Protein AF-A0A931IUX5-F1 (afdb_monomer_lite)

Radius of gyration: 12.75 Å; chains: 1; bounding box: 28×29×36 Å

InterPro domains:
  IPR027843 Domain of unknown function DUF4440 [PF14534] (18-94)
  IPR032710 NTF2-like domain superfamily [SSF54427] (18-103)

Foldseek 3Di:
DQVVVVVLVQCVQQQHDLVLAADQQEWECEQVSDIGGSVRSNVPPHNPHGDFDWDPWDWAAPDVQKIKIWIWGDDPFTWIKMWIWGQDPSGIYTRYIYTYTDD

Organism: NCBI:txid2795030

Sequence (103 aa):
MKVILFALEDRLAQGLDFDALLHPDFFEFGRSGRRWSRTEVMAELRGTGTAAQRADEQAVELATNCWQTSWRALGSHPAWRSSIWLHGPDGWQMRFHQATPLP

Secondary structure (DSSP, 8-state):
-HHHHHHHHHHHHTT--HHHHEEEEEEEE-TTS-EEEHHHHHHHSTT---PPPEEEEEEEEEETTEEEEEEEE-SSS-EEEEEEEEEETTEEEEEEEEEEE--

pLDDT: mean 94.63, std 6.12, range [65.38, 98.88]

Structure (mmCIF, N/CA/C/O backbone):
data_AF-A0A931IUX5-F1
#
_entry.id   AF-A0A931IUX5-F1
#
loop_
_atom_site.group_PDB
_atom_site.id
_atom_site.type_symbol
_atom_site.label_atom_id
_atom_site.label_alt_id
_atom_site.label_comp_id
_atom_site.label_asym_id
_atom_site.label_entity_id
_atom_site.label_seq_id
_atom_site.pdbx_PDB_ins_code
_atom_site.Cartn_x
_atom_site.Cartn_y
_atom_site.Cartn_z
_atom_site.occupancy
_atom_site.B_iso_or_equiv
_atom_site.auth_seq_id
_atom_site.auth_comp_id
_atom_site.auth_asym_id
_atom_site.auth_atom_id
_atom_site.pdbx_PDB_model_num
ATOM 1 N N . MET A 1 1 ? -1.242 14.158 8.531 1.00 93.62 1 MET A N 1
ATOM 2 C CA . MET A 1 1 ? -1.660 12.818 8.071 1.00 93.62 1 MET A CA 1
ATOM 3 C C . MET A 1 1 ? -0.705 12.211 7.051 1.00 93.62 1 MET A C 1
ATOM 5 O O . MET A 1 1 ? -0.199 11.133 7.316 1.00 93.62 1 MET A O 1
ATOM 9 N N . LYS A 1 2 ? -0.383 12.918 5.954 1.00 95.19 2 LYS A N 1
ATOM 10 C CA . LYS A 1 2 ? 0.570 12.480 4.914 1.00 95.19 2 LYS A CA 1
ATOM 11 C C . LYS A 1 2 ? 1.799 11.720 5.449 1.00 95.19 2 LYS A C 1
ATOM 13 O O . LYS A 1 2 ? 1.968 10.554 5.129 1.00 95.19 2 LYS A O 1
ATOM 18 N N . VAL A 1 3 ? 2.605 12.354 6.307 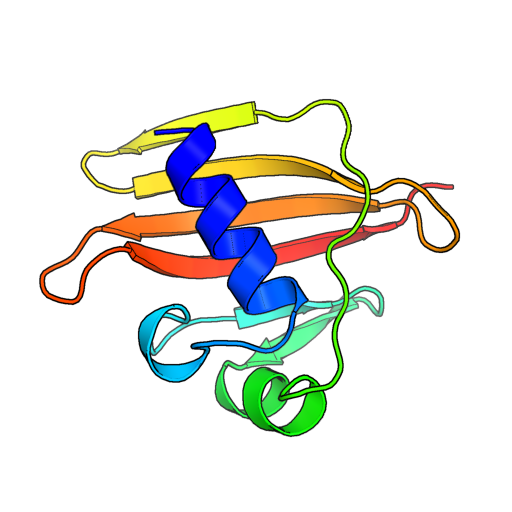1.00 96.75 3 VAL A N 1
ATOM 19 C CA . VAL A 1 3 ? 3.835 11.759 6.878 1.00 96.75 3 VAL A CA 1
ATOM 20 C C . VAL A 1 3 ? 3.572 10.426 7.591 1.00 96.75 3 VAL A C 1
ATOM 22 O O . VAL A 1 3 ? 4.346 9.491 7.434 1.00 96.75 3 VAL A O 1
ATOM 25 N N . ILE A 1 4 ? 2.469 10.326 8.338 1.00 97.88 4 ILE A N 1
ATOM 26 C CA . ILE A 1 4 ? 2.109 9.119 9.093 1.00 97.88 4 ILE A CA 1
ATOM 27 C C . ILE A 1 4 ? 1.782 7.978 8.128 1.00 97.88 4 ILE A C 1
ATOM 29 O O . ILE A 1 4 ? 2.388 6.919 8.224 1.00 97.88 4 ILE A O 1
ATOM 33 N N . LEU A 1 5 ? 0.875 8.200 7.171 1.00 98.25 5 LEU A N 1
ATOM 34 C CA . LEU A 1 5 ? 0.445 7.150 6.238 1.00 98.25 5 LEU A CA 1
ATOM 35 C C . LEU A 1 5 ? 1.607 6.625 5.391 1.00 98.25 5 LEU A C 1
ATOM 37 O O . LEU A 1 5 ? 1.740 5.423 5.202 1.00 98.25 5 LEU A O 1
ATOM 41 N N . PHE A 1 6 ? 2.494 7.514 4.950 1.00 97.81 6 PHE A N 1
ATOM 42 C CA . PHE A 1 6 ? 3.687 7.124 4.208 1.00 97.81 6 PHE A CA 1
ATOM 43 C C . PHE A 1 6 ? 4.706 6.353 5.058 1.00 97.81 6 PHE A C 1
ATOM 45 O O . PHE A 1 6 ? 5.313 5.406 4.568 1.00 97.81 6 PHE A O 1
ATOM 52 N N . ALA A 1 7 ? 4.865 6.693 6.340 1.0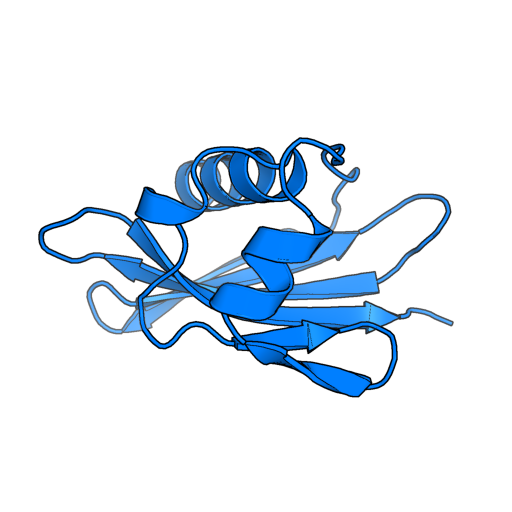0 97.19 7 ALA A N 1
ATOM 53 C CA . ALA A 1 7 ? 5.687 5.892 7.247 1.00 97.19 7 ALA A CA 1
ATOM 54 C C . ALA A 1 7 ? 5.102 4.482 7.462 1.00 97.19 7 ALA A C 1
ATOM 56 O O . ALA A 1 7 ? 5.852 3.516 7.576 1.00 97.19 7 ALA A O 1
ATOM 57 N N . LEU A 1 8 ? 3.773 4.339 7.486 1.00 97.69 8 LEU A N 1
ATOM 58 C CA . LEU A 1 8 ? 3.112 3.030 7.557 1.00 97.69 8 LEU A CA 1
ATOM 59 C C . LEU A 1 8 ? 3.246 2.239 6.246 1.00 97.69 8 LEU A C 1
ATOM 61 O O . LEU A 1 8 ? 3.467 1.029 6.291 1.00 97.69 8 LEU A O 1
ATOM 65 N N . GLU A 1 9 ? 3.182 2.905 5.087 1.00 96.31 9 GLU A N 1
ATOM 66 C CA . GLU A 1 9 ? 3.494 2.280 3.794 1.00 96.31 9 GLU A CA 1
ATOM 67 C C . GLU A 1 9 ? 4.930 1.750 3.745 1.00 96.31 9 GLU A C 1
ATOM 69 O O . GLU A 1 9 ? 5.140 0.648 3.244 1.00 96.31 9 GLU A O 1
ATOM 74 N N . ASP A 1 10 ? 5.909 2.478 4.296 1.00 95.12 10 ASP A N 1
ATOM 75 C CA . ASP A 1 10 ? 7.295 1.993 4.368 1.00 95.12 10 ASP A CA 1
ATOM 76 C C . ASP A 1 10 ? 7.429 0.722 5.193 1.00 95.12 10 ASP A C 1
ATOM 78 O O . ASP A 1 10 ? 8.151 -0.185 4.785 1.00 95.12 10 ASP A O 1
ATOM 82 N N . ARG A 1 11 ? 6.720 0.623 6.321 1.00 95.25 11 ARG A N 1
ATOM 83 C CA . ARG A 1 11 ? 6.740 -0.589 7.152 1.00 95.25 11 ARG A CA 1
ATOM 84 C C . ARG A 1 11 ? 6.222 -1.792 6.369 1.00 95.25 11 ARG A C 1
ATOM 86 O O . ARG A 1 11 ? 6.909 -2.807 6.302 1.00 95.25 11 ARG A O 1
ATOM 93 N N . LEU A 1 12 ? 5.078 -1.649 5.697 1.00 94.56 12 LEU A N 1
ATOM 94 C CA . LEU A 1 12 ? 4.535 -2.697 4.826 1.00 94.56 12 LEU A CA 1
ATOM 95 C C . LEU A 1 12 ? 5.494 -3.038 3.674 1.00 94.56 12 LEU A C 1
ATOM 97 O O . LEU A 1 12 ? 5.744 -4.212 3.412 1.00 94.56 12 LEU A O 1
ATOM 101 N N . ALA A 1 13 ? 6.085 -2.032 3.021 1.00 91.38 13 ALA A N 1
ATOM 102 C CA . ALA A 1 13 ? 7.047 -2.229 1.935 1.00 91.38 13 ALA A CA 1
ATOM 103 C C . ALA A 1 13 ? 8.353 -2.897 2.395 1.00 91.38 13 ALA A C 1
ATOM 105 O O . ALA A 1 13 ? 9.018 -3.543 1.592 1.00 91.38 13 ALA A O 1
ATOM 106 N N . GLN A 1 14 ? 8.718 -2.762 3.671 1.00 91.12 14 GLN A N 1
ATOM 107 C CA . GLN A 1 14 ? 9.834 -3.457 4.325 1.00 91.12 14 GLN A CA 1
ATOM 108 C C . GLN A 1 14 ? 9.441 -4.842 4.860 1.00 91.12 14 GLN A C 1
ATOM 110 O O . GLN A 1 14 ? 10.257 -5.538 5.462 1.00 91.12 14 GLN A O 1
ATOM 115 N N . GLY A 1 15 ? 8.196 -5.260 4.642 1.00 91.06 15 GLY A N 1
ATOM 116 C CA . GLY A 1 15 ? 7.699 -6.559 5.055 1.00 91.06 15 GLY A CA 1
ATOM 117 C C . GLY A 1 15 ? 7.309 -6.647 6.538 1.00 91.06 15 GLY A C 1
ATOM 118 O O . GLY A 1 15 ? 7.298 -7.751 7.092 1.00 91.06 15 GLY A O 1
ATOM 119 N N . LEU A 1 16 ? 7.022 -5.514 7.187 1.00 91.81 16 LEU A N 1
ATOM 120 C CA . LEU A 1 16 ? 6.737 -5.394 8.619 1.00 91.81 16 LEU A CA 1
ATOM 121 C C . LEU A 1 16 ? 5.240 -5.179 8.902 1.00 91.81 16 LEU A C 1
ATOM 123 O O . LEU A 1 16 ? 4.508 -4.606 8.100 1.00 91.81 16 LEU A O 1
ATOM 127 N N . ASP A 1 17 ? 4.800 -5.651 10.073 1.00 94.06 17 ASP A N 1
ATOM 128 C CA . ASP A 1 17 ? 3.482 -5.403 10.693 1.00 94.06 17 ASP A CA 1
ATOM 129 C C . ASP A 1 17 ? 2.247 -5.650 9.827 1.00 94.06 17 ASP A C 1
ATOM 131 O O . ASP A 1 17 ? 1.190 -5.079 10.091 1.00 94.06 17 ASP A O 1
ATOM 135 N N . PHE A 1 18 ? 2.333 -6.529 8.827 1.00 94.38 18 PHE A N 1
ATOM 136 C CA . PHE A 1 18 ? 1.179 -6.876 7.997 1.00 94.38 18 PHE A CA 1
ATOM 137 C C . PHE A 1 18 ? -0.068 -7.234 8.815 1.00 94.38 18 PHE A C 1
ATOM 139 O O . PHE A 1 18 ? -1.179 -6.898 8.415 1.00 94.38 18 PHE A O 1
ATOM 146 N N . ASP A 1 19 ? 0.107 -7.894 9.965 1.00 94.81 19 ASP A N 1
ATOM 147 C CA . ASP A 1 19 ? -1.010 -8.277 10.826 1.00 94.81 19 ASP A CA 1
ATOM 148 C C . ASP A 1 19 ? -1.800 -7.074 11.342 1.00 94.81 19 ASP A C 1
ATOM 150 O O . ASP A 1 19 ? -3.029 -7.121 11.345 1.00 94.81 19 ASP A O 1
ATOM 154 N N . ALA A 1 20 ? -1.096 -6.008 11.725 1.00 96.81 20 ALA A N 1
ATOM 155 C CA . ALA A 1 20 ? -1.685 -4.790 12.264 1.00 96.81 20 ALA A CA 1
ATOM 156 C C . ALA A 1 20 ? -2.110 -3.816 11.158 1.00 96.81 20 ALA A C 1
ATOM 158 O O . ALA A 1 20 ? -3.152 -3.182 11.277 1.00 96.81 20 ALA A O 1
ATOM 159 N N . LEU A 1 21 ? -1.317 -3.707 10.086 1.00 97.81 21 LEU A N 1
ATOM 160 C CA . LEU A 1 21 ? -1.459 -2.662 9.071 1.00 97.81 21 LEU A CA 1
ATOM 161 C C . LEU A 1 21 ? -2.279 -3.074 7.847 1.00 97.81 21 LEU A C 1
ATOM 163 O O . LEU A 1 21 ? -2.692 -2.191 7.102 1.00 97.81 21 LEU A O 1
ATOM 167 N N . LEU A 1 22 ? -2.546 -4.363 7.609 1.00 98.06 22 LEU A N 1
ATOM 168 C CA . LEU A 1 22 ? -3.494 -4.783 6.572 1.00 98.06 22 LEU A CA 1
ATOM 169 C C . LEU A 1 22 ? -4.865 -5.054 7.180 1.00 98.06 22 LEU A C 1
ATOM 171 O O . LEU A 1 22 ? -5.030 -5.989 7.969 1.00 98.06 22 LEU A O 1
ATOM 175 N N . HIS A 1 23 ? -5.859 -4.289 6.731 1.00 98.50 23 HIS A N 1
ATOM 176 C CA . HIS A 1 23 ? -7.257 -4.499 7.096 1.00 98.50 23 HIS A CA 1
ATOM 177 C C . HIS A 1 23 ? -7.678 -5.940 6.754 1.00 98.50 23 HIS A C 1
ATOM 179 O O . HIS A 1 23 ? -7.256 -6.431 5.707 1.00 98.50 23 HIS A O 1
ATOM 185 N N . PRO A 1 24 ? -8.531 -6.621 7.544 1.00 97.56 24 PRO A N 1
ATOM 186 C CA . PRO A 1 24 ? -8.964 -7.997 7.261 1.00 97.56 24 PRO A CA 1
ATOM 187 C C . PRO A 1 24 ? -9.449 -8.221 5.818 1.00 97.56 24 PRO A C 1
ATOM 189 O O . PRO A 1 24 ? -9.065 -9.197 5.180 1.00 97.56 24 PRO A O 1
ATOM 192 N N . ASP A 1 25 ? -10.195 -7.256 5.274 1.00 98.19 25 ASP A N 1
ATOM 193 C CA . ASP A 1 25 ? -10.695 -7.275 3.887 1.00 98.19 25 ASP A CA 1
ATOM 194 C C . ASP A 1 25 ? -9.731 -6.691 2.834 1.00 98.19 25 ASP A C 1
ATOM 196 O O . ASP A 1 25 ? -10.156 -6.336 1.726 1.00 98.19 25 ASP A O 1
ATOM 200 N N . PHE A 1 26 ? -8.454 -6.504 3.167 1.00 98.69 26 PHE A N 1
ATOM 201 C CA . PHE A 1 26 ? -7.457 -5.962 2.249 1.00 98.69 26 PHE A CA 1
ATOM 202 C C . PHE A 1 26 ? -7.361 -6.784 0.959 1.00 98.69 26 PHE A C 1
ATOM 204 O O . PHE A 1 26 ? -7.386 -8.020 0.962 1.00 98.69 26 PHE A O 1
ATOM 211 N N . PHE A 1 27 ? -7.197 -6.069 -0.151 1.00 98.50 27 PHE A N 1
ATOM 212 C CA . PHE A 1 27 ? -6.796 -6.651 -1.420 1.00 98.50 27 PHE A CA 1
ATOM 213 C C . PHE A 1 27 ? -5.893 -5.696 -2.196 1.00 98.50 27 PHE A C 1
ATOM 215 O O . PHE A 1 27 ? -5.958 -4.477 -2.024 1.00 98.50 27 PHE A O 1
ATOM 222 N N . GLU A 1 28 ? -5.105 -6.258 -3.101 1.00 97.94 28 GLU A N 1
ATOM 223 C CA . GLU A 1 28 ? -4.201 -5.517 -3.970 1.00 97.94 28 GLU A CA 1
ATOM 224 C C . GLU A 1 28 ? -4.422 -5.869 -5.441 1.00 97.94 28 GLU A C 1
ATOM 226 O O . GLU A 1 28 ? -4.687 -7.022 -5.788 1.00 97.94 28 GLU A O 1
ATOM 231 N N . PHE A 1 29 ? -4.275 -4.879 -6.320 1.00 97.62 29 PHE A N 1
ATOM 232 C CA . PHE A 1 29 ? -3.998 -5.128 -7.733 1.00 97.62 29 PHE A CA 1
ATOM 233 C C . PHE A 1 29 ? -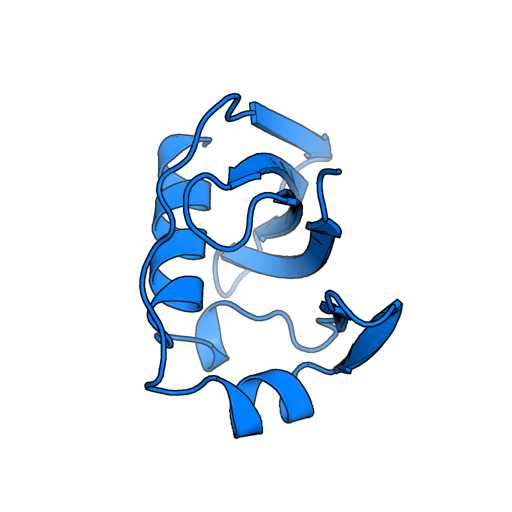2.495 -5.059 -7.969 1.00 97.62 29 PHE A C 1
ATOM 235 O O . PHE A 1 29 ? -1.902 -3.978 -8.024 1.00 97.62 29 PHE A O 1
ATOM 242 N N . GLY A 1 30 ? -1.890 -6.240 -8.088 1.00 92.50 30 GLY A N 1
ATOM 243 C CA . GLY A 1 30 ? -0.458 -6.366 -8.293 1.00 92.50 30 GLY A CA 1
ATOM 244 C C . GLY A 1 30 ? -0.072 -5.969 -9.713 1.00 92.50 30 GLY A C 1
ATOM 245 O O . GLY A 1 30 ? -0.907 -5.890 -10.617 1.00 92.50 30 GLY A O 1
ATOM 246 N N . ARG A 1 31 ? 1.230 -5.805 -9.941 1.00 89.94 31 ARG A N 1
ATOM 247 C CA . ARG A 1 31 ? 1.788 -5.392 -11.237 1.00 89.94 31 ARG A CA 1
ATOM 248 C C . ARG A 1 31 ? 1.333 -6.245 -12.434 1.00 89.94 31 ARG A C 1
ATOM 250 O O . ARG A 1 31 ? 1.260 -5.743 -13.549 1.00 89.94 31 ARG A O 1
ATOM 257 N N . SER A 1 32 ? 1.046 -7.528 -12.217 1.00 90.69 32 SER A N 1
ATOM 258 C CA . SER A 1 32 ? 0.561 -8.454 -13.251 1.00 90.69 32 SER A CA 1
ATOM 259 C C . SER A 1 32 ? -0.915 -8.263 -13.623 1.00 90.69 32 SER A C 1
ATOM 261 O O . SER A 1 32 ? -1.421 -8.984 -14.477 1.00 90.69 32 SER A O 1
ATOM 263 N N . GLY A 1 33 ? -1.635 -7.361 -12.950 1.00 92.31 33 GLY A N 1
ATOM 264 C CA . GLY A 1 33 ? -3.091 -7.245 -13.035 1.00 92.31 33 GLY A CA 1
ATOM 265 C C . GLY A 1 33 ? -3.840 -8.294 -12.205 1.00 92.31 33 GLY A C 1
ATOM 266 O O . GLY A 1 33 ? -5.065 -8.234 -12.109 1.00 92.31 33 GLY A O 1
ATOM 267 N N . ARG A 1 34 ? -3.134 -9.239 -11.565 1.00 95.38 34 ARG A N 1
ATOM 268 C CA . ARG A 1 34 ? -3.747 -10.184 -10.625 1.00 95.38 34 ARG A CA 1
ATOM 269 C C . ARG A 1 34 ? -4.267 -9.435 -9.397 1.00 95.38 34 ARG A C 1
ATOM 271 O O . ARG A 1 34 ? -3.587 -8.566 -8.851 1.00 95.38 34 ARG A O 1
ATOM 278 N N . ARG A 1 35 ? -5.451 -9.840 -8.932 1.00 97.25 35 ARG A N 1
ATOM 279 C CA . ARG A 1 35 ? -5.982 -9.476 -7.617 1.00 97.25 35 ARG A CA 1
ATOM 280 C C . ARG A 1 35 ? -5.390 -10.394 -6.547 1.00 97.25 35 ARG A C 1
ATOM 282 O O . ARG A 1 35 ? -5.495 -11.611 -6.671 1.00 97.25 35 ARG A O 1
ATOM 289 N N . TRP A 1 36 ? -4.8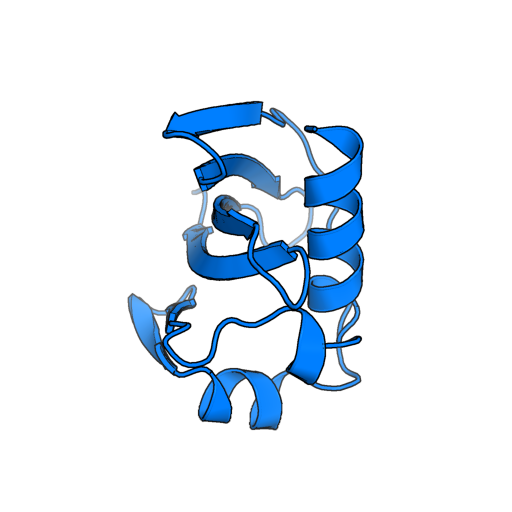17 -9.798 -5.512 1.00 97.25 36 TRP A N 1
ATOM 290 C CA . TRP A 1 36 ? -4.204 -10.472 -4.374 1.00 97.25 36 TRP A CA 1
ATOM 291 C C . TRP A 1 36 ? -5.009 -10.213 -3.108 1.00 97.25 36 TRP A C 1
ATOM 293 O O . TRP A 1 36 ? -5.450 -9.091 -2.867 1.00 97.25 36 TRP A O 1
ATOM 303 N N . SER A 1 37 ? -5.207 -11.245 -2.301 1.00 97.88 37 SER A N 1
ATOM 304 C CA . SER A 1 37 ? -5.805 -11.143 -0.972 1.00 97.88 37 SER A CA 1
ATOM 305 C C . SER A 1 37 ? -4.757 -10.825 0.095 1.00 97.88 37 SER A C 1
ATOM 307 O O . SER A 1 37 ? -3.558 -11.039 -0.095 1.00 97.88 37 SER A O 1
ATOM 309 N N . ARG A 1 38 ? -5.227 -10.387 1.268 1.00 96.69 38 ARG A N 1
ATOM 310 C CA . ARG A 1 38 ? -4.412 -10.234 2.481 1.00 96.69 38 ARG A CA 1
ATOM 311 C C . ARG A 1 38 ? -3.544 -11.459 2.779 1.00 96.69 38 ARG A C 1
ATOM 313 O O . ARG A 1 38 ? -2.344 -11.314 2.988 1.00 96.69 38 ARG A O 1
ATOM 320 N N . THR A 1 39 ? -4.135 -12.654 2.783 1.00 96.12 39 THR A N 1
ATOM 321 C CA . THR A 1 39 ? -3.424 -13.895 3.126 1.00 96.12 39 THR A CA 1
ATOM 322 C C . THR A 1 39 ? -2.315 -14.211 2.125 1.00 96.12 39 THR A C 1
ATOM 324 O O . THR A 1 39 ? -1.223 -14.591 2.535 1.00 96.12 39 THR A O 1
ATOM 327 N N . GLU A 1 40 ? -2.566 -14.015 0.827 1.00 95.6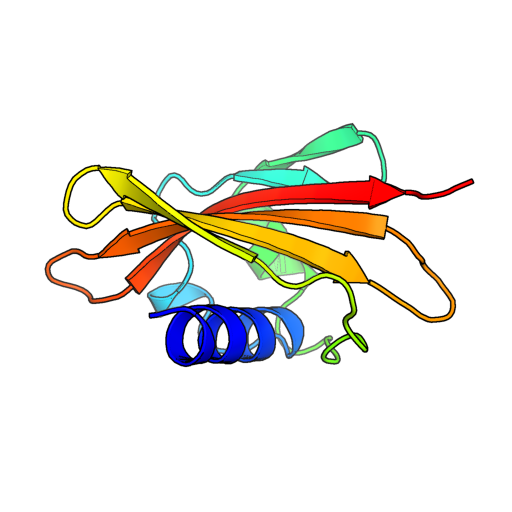2 40 GLU A N 1
ATOM 328 C CA . GLU A 1 40 ? -1.563 -14.252 -0.219 1.00 95.62 40 GLU A CA 1
ATOM 329 C C . GLU A 1 40 ? -0.403 -13.252 -0.118 1.00 95.62 40 GLU A C 1
ATOM 331 O O . GLU A 1 40 ? 0.755 -13.661 -0.122 1.00 95.62 40 GLU A O 1
ATOM 336 N N . VAL A 1 41 ? -0.695 -11.958 0.068 1.00 93.25 41 VAL A N 1
ATOM 337 C CA . VAL A 1 41 ? 0.338 -10.921 0.259 1.00 93.25 41 VAL A CA 1
ATOM 338 C C . VAL A 1 41 ? 1.204 -11.211 1.485 1.00 93.25 41 VAL A C 1
ATOM 340 O O . VAL A 1 41 ? 2.429 -11.124 1.424 1.00 93.25 41 VAL A O 1
ATOM 343 N N . MET A 1 42 ? 0.584 -11.611 2.595 1.00 92.12 42 MET A N 1
ATOM 344 C CA . MET A 1 42 ? 1.298 -11.965 3.822 1.00 92.12 42 MET A CA 1
ATOM 345 C C . MET A 1 42 ? 2.158 -13.219 3.679 1.00 92.12 42 MET A C 1
ATOM 347 O O . MET A 1 42 ? 3.169 -13.330 4.368 1.00 92.12 42 MET A O 1
ATOM 351 N N . ALA A 1 43 ? 1.760 -14.171 2.838 1.00 90.44 43 ALA A N 1
ATOM 352 C CA . ALA A 1 43 ? 2.545 -15.373 2.594 1.00 90.44 43 ALA A CA 1
ATOM 353 C C . ALA A 1 43 ? 3.772 -15.088 1.713 1.00 90.44 43 ALA A C 1
ATOM 355 O O . ALA A 1 43 ? 4.818 -15.692 1.930 1.00 90.44 43 ALA A O 1
ATOM 356 N N . GLU A 1 44 ? 3.657 -14.167 0.750 1.00 85.81 44 GLU A N 1
ATOM 357 C CA . GLU A 1 44 ? 4.711 -13.928 -0.244 1.00 85.81 44 GLU A CA 1
ATOM 358 C C . GLU A 1 44 ? 5.682 -12.790 0.094 1.00 85.81 44 GLU A C 1
ATOM 360 O O . GLU A 1 44 ? 6.841 -12.865 -0.305 1.00 85.81 44 GLU A O 1
ATOM 365 N N . LEU A 1 45 ? 5.251 -11.740 0.806 1.00 80.12 45 LEU A N 1
ATOM 366 C CA . LEU A 1 45 ? 6.055 -10.515 0.978 1.00 80.12 45 LEU A CA 1
ATOM 367 C C . LEU A 1 45 ? 6.655 -10.326 2.380 1.00 80.12 45 LEU A C 1
ATOM 369 O O . LEU A 1 45 ? 7.384 -9.360 2.625 1.00 80.12 45 LEU A O 1
ATOM 373 N N . ARG A 1 46 ? 6.363 -11.217 3.334 1.00 74.69 46 ARG A N 1
ATOM 374 C CA . ARG A 1 46 ? 6.900 -11.101 4.698 1.00 74.69 46 ARG A CA 1
ATOM 375 C C . ARG A 1 46 ? 8.418 -11.243 4.732 1.00 74.69 46 ARG A C 1
ATOM 377 O O . ARG A 1 46 ? 8.970 -12.245 4.296 1.00 74.69 46 ARG A O 1
ATOM 384 N N . GLY A 1 47 ? 9.080 -10.251 5.329 1.00 65.38 47 GLY A N 1
ATOM 385 C CA . GLY A 1 47 ? 10.534 -10.243 5.521 1.00 65.38 47 GLY A CA 1
ATOM 386 C C . GLY A 1 47 ? 11.355 -10.022 4.245 1.00 65.38 47 GLY A C 1
ATOM 387 O O . GLY A 1 47 ? 12.581 -10.083 4.299 1.00 65.38 47 GLY A O 1
ATOM 388 N N . THR A 1 48 ? 10.708 -9.748 3.110 1.00 68.75 48 THR A N 1
ATOM 389 C CA . THR A 1 48 ? 11.360 -9.572 1.809 1.00 68.75 48 THR A CA 1
ATOM 390 C C . THR A 1 48 ? 10.903 -8.257 1.187 1.00 68.75 48 THR A C 1
ATOM 392 O O . THR A 1 48 ? 10.018 -8.230 0.334 1.00 68.75 48 THR A O 1
ATOM 395 N N . GLY A 1 49 ? 11.467 -7.138 1.641 1.00 76.56 49 GLY A N 1
ATOM 396 C CA . GLY A 1 49 ? 11.009 -5.830 1.190 1.00 76.56 49 GLY A CA 1
ATOM 397 C C . GLY A 1 49 ? 12.001 -4.699 1.429 1.00 76.56 49 GLY A C 1
ATOM 398 O O . GLY A 1 49 ? 12.777 -4.715 2.382 1.00 76.56 49 GLY A O 1
ATOM 399 N N . THR A 1 50 ? 11.970 -3.701 0.550 1.00 81.88 50 THR A N 1
ATOM 400 C CA . THR A 1 50 ? 12.665 -2.425 0.721 1.00 81.88 50 THR A CA 1
ATOM 401 C C . THR A 1 50 ? 11.721 -1.285 0.361 1.00 81.88 50 THR A C 1
ATOM 403 O O . THR A 1 50 ? 10.901 -1.389 -0.555 1.00 81.88 50 THR A O 1
ATOM 406 N N . ALA A 1 51 ? 11.838 -0.173 1.086 1.00 84.44 51 ALA A N 1
ATOM 407 C CA . ALA A 1 51 ? 11.108 1.041 0.751 1.00 84.44 51 ALA A CA 1
ATOM 408 C C . ALA A 1 51 ? 11.595 1.588 -0.601 1.00 84.44 51 ALA A C 1
ATOM 410 O O . ALA A 1 51 ? 12.798 1.738 -0.829 1.00 84.44 51 ALA A O 1
ATOM 411 N N . ALA A 1 52 ? 10.658 1.890 -1.500 1.00 86.62 52 ALA A N 1
ATOM 412 C CA . ALA A 1 52 ? 10.979 2.520 -2.774 1.00 86.62 52 ALA A CA 1
ATOM 413 C C . ALA A 1 52 ? 11.210 4.024 -2.585 1.00 86.62 52 ALA A C 1
ATOM 415 O O . ALA A 1 52 ? 10.543 4.674 -1.780 1.00 86.62 52 ALA A O 1
ATOM 416 N N . GLN A 1 53 ? 12.104 4.597 -3.390 1.00 93.44 53 GLN A N 1
ATOM 417 C CA . GLN A 1 53 ? 12.187 6.050 -3.524 1.00 93.44 53 GLN A CA 1
ATOM 418 C C . GLN A 1 53 ? 10.877 6.586 -4.116 1.00 93.44 53 GLN A C 1
ATOM 420 O O . GLN A 1 53 ? 10.325 5.985 -5.044 1.00 93.44 53 GLN A O 1
ATOM 425 N N . ARG A 1 54 ? 10.385 7.714 -3.590 1.00 95.31 54 ARG A N 1
ATOM 426 C CA . ARG A 1 54 ? 9.090 8.291 -3.974 1.00 95.31 54 ARG A CA 1
ATOM 427 C C . ARG A 1 54 ? 9.227 9.693 -4.549 1.00 95.31 54 ARG A C 1
ATOM 429 O O . ARG A 1 54 ? 10.073 10.472 -4.118 1.00 95.31 54 ARG A O 1
ATOM 436 N N . ALA A 1 55 ? 8.336 10.012 -5.475 1.00 97.00 55 ALA A N 1
ATOM 437 C CA . ALA A 1 55 ? 8.042 11.361 -5.940 1.00 97.00 55 ALA A CA 1
ATOM 438 C C . ALA A 1 55 ? 6.524 11.584 -5.960 1.00 97.00 55 ALA A C 1
ATOM 440 O O . ALA A 1 55 ? 5.747 10.635 -5.844 1.00 97.00 55 ALA A O 1
ATOM 441 N N . ASP A 1 56 ? 6.104 12.839 -6.134 1.00 97.69 56 ASP A N 1
ATOM 442 C CA . ASP A 1 56 ? 4.704 13.205 -6.397 1.00 97.69 56 ASP A CA 1
ATOM 443 C C . ASP A 1 56 ? 3.719 12.715 -5.318 1.00 97.69 56 ASP A C 1
ATOM 445 O O . ASP A 1 56 ? 2.582 12.341 -5.595 1.00 97.69 56 ASP A O 1
ATOM 449 N N . GLU A 1 57 ? 4.174 12.694 -4.065 1.00 98.25 57 GLU A N 1
ATOM 450 C CA . GLU A 1 57 ? 3.413 12.170 -2.937 1.00 98.25 57 GLU A CA 1
ATOM 451 C C . GLU A 1 57 ? 2.208 13.051 -2.588 1.00 98.25 57 GLU A C 1
ATOM 453 O O . GLU A 1 57 ? 2.345 14.232 -2.242 1.00 98.25 57 GLU A O 1
ATOM 458 N N . GLN A 1 58 ? 1.034 12.438 -2.539 1.00 98.50 58 GLN A N 1
ATOM 459 C CA . GLN A 1 58 ? -0.211 13.049 -2.100 1.00 98.50 58 GLN A CA 1
ATOM 460 C C . GLN A 1 58 ? -0.888 12.170 -1.051 1.00 98.50 58 GLN A C 1
ATOM 462 O O . GLN A 1 58 ? -0.780 10.944 -1.073 1.00 98.50 58 GLN A O 1
ATOM 467 N N . ALA A 1 59 ? -1.581 12.823 -0.123 1.00 98.50 59 ALA A N 1
ATOM 468 C CA . ALA A 1 59 ? -2.479 12.178 0.818 1.00 98.50 59 ALA A CA 1
ATOM 469 C C . ALA A 1 59 ? -3.732 13.044 0.945 1.00 98.50 59 ALA A C 1
ATOM 471 O O . ALA A 1 59 ? -3.624 14.222 1.294 1.00 98.50 59 ALA A O 1
ATOM 472 N N . VAL A 1 60 ? -4.890 12.466 0.650 1.00 98.62 60 VAL A N 1
ATOM 473 C CA . VAL A 1 60 ? -6.178 13.160 0.590 1.00 98.62 60 VAL A CA 1
ATOM 474 C C . VAL A 1 60 ? -7.170 12.432 1.485 1.00 98.62 60 VAL A C 1
ATOM 476 O O . VAL A 1 60 ? -7.272 11.208 1.434 1.00 98.62 60 VAL A O 1
ATOM 479 N N . GLU A 1 61 ? -7.902 13.175 2.310 1.00 98.44 61 GLU A N 1
ATOM 480 C CA . GLU A 1 61 ? -9.022 12.625 3.070 1.00 98.44 61 GLU A CA 1
ATOM 481 C C . GLU A 1 61 ? -10.222 12.439 2.137 1.00 98.44 61 GLU A C 1
ATOM 483 O O . GLU A 1 61 ? -10.684 13.396 1.519 1.00 98.44 61 GLU A O 1
ATOM 488 N N . LEU A 1 62 ? -10.712 11.206 2.011 1.00 98.50 62 LEU A N 1
ATOM 489 C CA . LEU A 1 62 ? -11.893 10.885 1.203 1.00 98.50 62 LEU A CA 1
ATOM 490 C C . LEU A 1 62 ? -13.184 11.007 2.019 1.00 98.50 62 LEU A C 1
ATOM 492 O O . LEU A 1 62 ? -14.235 11.354 1.488 1.00 98.50 62 LEU A O 1
ATOM 496 N N . ALA A 1 63 ? -13.094 10.682 3.306 1.00 98.38 63 ALA A N 1
ATOM 497 C CA . ALA A 1 63 ? -14.153 10.771 4.301 1.00 98.38 63 ALA A CA 1
ATOM 498 C C . ALA A 1 63 ? -13.513 10.747 5.696 1.00 98.38 63 ALA A C 1
ATOM 500 O O . ALA A 1 63 ? -12.327 10.445 5.829 1.00 98.38 63 ALA A O 1
ATOM 501 N N . THR A 1 64 ? -14.294 11.006 6.746 1.00 97.94 64 THR A N 1
ATOM 502 C CA . THR A 1 64 ? -13.818 10.883 8.131 1.00 97.94 64 THR A CA 1
ATOM 503 C C . THR A 1 64 ? -13.139 9.530 8.346 1.00 97.94 64 THR A C 1
ATOM 505 O O . THR A 1 64 ? -13.746 8.488 8.102 1.00 97.94 64 THR A O 1
ATOM 508 N N . ASN A 1 65 ? -11.883 9.552 8.805 1.00 97.56 65 ASN A N 1
ATOM 509 C CA . ASN A 1 65 ? -11.056 8.362 9.047 1.00 97.56 65 ASN A CA 1
ATOM 510 C C . ASN A 1 65 ? -10.736 7.512 7.801 1.00 97.56 65 ASN A C 1
ATOM 512 O O . ASN A 1 65 ? -10.261 6.389 7.945 1.00 97.56 65 ASN A O 1
ATOM 516 N N . CYS A 1 66 ? -10.949 8.021 6.586 1.00 98.75 66 CYS A N 1
ATOM 517 C CA . CYS A 1 66 ? -10.645 7.327 5.336 1.00 98.75 66 CYS A CA 1
ATOM 518 C C . CYS A 1 66 ? -9.773 8.208 4.442 1.00 98.75 66 CYS A C 1
ATOM 520 O O . CYS A 1 66 ? -10.193 9.278 4.005 1.00 98.75 66 CYS A O 1
ATOM 522 N N . TRP A 1 67 ? -8.565 7.747 4.140 1.00 98.81 67 TRP A N 1
ATOM 523 C CA . TRP A 1 67 ? -7.571 8.514 3.398 1.00 98.81 67 TRP A CA 1
ATOM 524 C C . TRP A 1 67 ? -7.066 7.741 2.190 1.00 98.81 67 TRP A C 1
ATOM 526 O O . TRP A 1 67 ? -6.851 6.535 2.254 1.00 98.81 67 TRP A O 1
ATOM 536 N N . GLN A 1 68 ? -6.832 8.451 1.096 1.00 98.81 68 GLN A N 1
ATOM 537 C CA . GLN A 1 68 ? -6.113 7.940 -0.058 1.00 98.81 68 GLN A CA 1
ATOM 538 C C . GLN A 1 68 ? -4.684 8.475 -0.038 1.00 98.81 68 GLN A C 1
ATOM 540 O O . GLN A 1 68 ? -4.469 9.669 0.172 1.00 98.81 68 GLN A O 1
ATOM 545 N N . THR A 1 69 ? -3.713 7.615 -0.317 1.00 98.75 69 THR A N 1
ATOM 546 C CA . THR A 1 69 ? -2.362 8.014 -0.720 1.00 98.75 69 THR A CA 1
ATOM 547 C C . THR A 1 69 ? -2.172 7.749 -2.210 1.00 98.75 69 THR A C 1
ATOM 549 O O . THR A 1 69 ? -2.702 6.781 -2.768 1.00 98.75 69 THR A O 1
ATOM 552 N N . SER A 1 70 ? -1.402 8.607 -2.872 1.00 98.50 70 SER A N 1
ATOM 553 C CA . SER A 1 70 ? -0.911 8.361 -4.228 1.00 98.50 70 SER A CA 1
ATOM 554 C C . SER A 1 70 ? 0.484 8.935 -4.400 1.00 98.50 70 SER A C 1
ATOM 556 O O . SER A 1 70 ? 0.783 10.002 -3.869 1.00 98.50 70 SER A O 1
ATOM 558 N N . TRP A 1 71 ? 1.343 8.232 -5.122 1.00 98.12 71 TRP A N 1
ATOM 559 C CA . TRP A 1 71 ? 2.733 8.628 -5.317 1.00 98.12 71 TRP A CA 1
ATOM 560 C C . TRP A 1 71 ? 3.351 7.858 -6.473 1.00 98.12 71 TRP A C 1
ATOM 562 O O . TRP A 1 71 ? 2.837 6.825 -6.908 1.00 98.12 71 TRP A O 1
ATOM 572 N N . ARG A 1 72 ? 4.487 8.344 -6.959 1.00 97.88 72 ARG A N 1
ATOM 573 C CA . ARG A 1 72 ? 5.261 7.687 -8.002 1.00 97.88 72 ARG A CA 1
ATOM 574 C C . ARG A 1 72 ? 6.471 6.991 -7.399 1.00 97.88 72 ARG A C 1
ATOM 576 O O . ARG A 1 72 ? 7.330 7.640 -6.805 1.00 97.88 72 ARG A O 1
ATOM 583 N N . ALA A 1 73 ? 6.536 5.673 -7.557 1.00 96.38 73 ALA A N 1
ATOM 584 C CA . ALA A 1 73 ? 7.724 4.894 -7.249 1.00 96.38 73 ALA A CA 1
ATOM 585 C C . ALA A 1 73 ? 8.794 5.140 -8.313 1.00 96.38 73 ALA A C 1
ATOM 587 O O . ALA A 1 73 ? 8.507 5.111 -9.512 1.00 96.38 73 ALA A O 1
ATOM 588 N N . LEU A 1 74 ? 10.022 5.369 -7.858 1.00 94.69 74 LEU A N 1
ATOM 589 C CA . LEU A 1 74 ? 11.203 5.555 -8.694 1.00 94.69 74 LEU A CA 1
ATOM 590 C C . LEU A 1 74 ? 12.087 4.295 -8.669 1.00 94.69 74 LEU A C 1
ATOM 592 O O . LEU A 1 74 ? 11.917 3.414 -7.824 1.00 94.69 74 LEU A O 1
ATOM 596 N N . GLY A 1 75 ? 13.061 4.224 -9.579 1.00 90.44 75 GLY A N 1
ATOM 597 C CA . GLY A 1 75 ? 14.056 3.148 -9.633 1.00 90.44 75 GLY A CA 1
ATOM 598 C C . GLY A 1 75 ? 13.785 2.122 -10.733 1.00 90.44 75 GLY A C 1
ATOM 599 O O . GLY A 1 75 ? 13.272 2.465 -11.793 1.00 90.44 75 GLY A O 1
ATOM 600 N N . SER A 1 76 ? 14.159 0.862 -10.490 1.00 87.38 76 SER A N 1
ATOM 601 C CA . SER A 1 76 ? 14.118 -0.219 -11.492 1.00 87.38 76 SER A CA 1
ATOM 602 C C . SER A 1 76 ? 12.710 -0.675 -11.879 1.00 87.38 76 SER A C 1
ATOM 604 O O . SER A 1 76 ? 12.527 -1.290 -12.926 1.00 87.38 76 SER A O 1
ATOM 606 N N . HIS A 1 77 ? 11.713 -0.374 -11.048 1.00 89.88 77 HIS A N 1
ATOM 607 C CA . HIS A 1 77 ? 10.318 -0.747 -11.270 1.00 89.88 77 HIS A CA 1
ATOM 608 C C . HIS A 1 77 ? 9.405 0.467 -11.048 1.00 89.88 77 HIS A C 1
ATOM 610 O O . HIS A 1 77 ? 8.680 0.512 -10.048 1.00 89.88 77 HIS A O 1
ATOM 616 N N . PRO A 1 78 ? 9.465 1.477 -11.933 1.00 95.00 78 PRO A N 1
ATOM 617 C CA . PRO A 1 78 ? 8.686 2.692 -11.772 1.00 95.00 78 PRO A CA 1
ATOM 618 C C . PRO A 1 78 ? 7.189 2.398 -11.918 1.00 95.00 78 PRO A C 1
ATOM 620 O O . PRO A 1 78 ? 6.761 1.644 -12.794 1.00 95.00 78 PRO A O 1
ATOM 623 N N . ALA A 1 79 ? 6.384 2.984 -11.036 1.00 96.94 79 ALA A N 1
ATOM 624 C CA . ALA A 1 79 ? 4.942 2.767 -11.011 1.00 96.94 79 ALA A CA 1
ATOM 625 C C . ALA A 1 79 ? 4.223 3.921 -10.313 1.00 96.94 79 ALA A C 1
ATOM 627 O O . ALA A 1 79 ? 4.733 4.476 -9.339 1.00 96.94 79 ALA A O 1
ATOM 628 N N . TRP A 1 80 ? 3.005 4.226 -10.751 1.00 97.81 80 TRP A N 1
ATOM 629 C CA . TRP A 1 80 ? 2.050 4.932 -9.905 1.00 97.81 80 TRP A CA 1
ATOM 630 C C . TRP A 1 80 ? 1.526 3.975 -8.848 1.00 97.81 80 TRP A C 1
ATOM 632 O O . TRP A 1 80 ? 1.035 2.894 -9.171 1.00 97.81 80 TRP A O 1
ATOM 642 N N . ARG A 1 81 ? 1.624 4.373 -7.585 1.00 97.62 81 ARG A N 1
ATOM 643 C CA . ARG A 1 81 ? 1.090 3.627 -6.454 1.00 97.62 81 ARG A CA 1
ATOM 644 C C . ARG A 1 81 ? -0.047 4.396 -5.823 1.00 97.62 81 ARG A C 1
ATOM 646 O O . ARG A 1 81 ? 0.018 5.621 -5.715 1.00 97.62 81 ARG A O 1
ATOM 653 N N . SER A 1 82 ? -1.077 3.674 -5.407 1.00 98.31 82 SER A N 1
ATOM 654 C CA . SER A 1 82 ? -2.165 4.245 -4.628 1.00 98.31 82 SER A CA 1
ATOM 655 C C . SER A 1 82 ? -2.654 3.265 -3.578 1.00 98.31 82 SER A C 1
ATOM 657 O O . SER A 1 82 ? -2.752 2.066 -3.843 1.00 98.31 82 SER A O 1
ATOM 659 N N . SER A 1 83 ? -2.975 3.791 -2.400 1.00 98.69 83 SER A N 1
ATOM 660 C CA . SER A 1 83 ? -3.522 3.013 -1.295 1.00 98.69 83 SER A CA 1
ATOM 661 C C . SER A 1 83 ? -4.717 3.727 -0.678 1.00 98.69 83 SER A C 1
ATOM 663 O O . SER A 1 83 ? -4.792 4.956 -0.690 1.00 98.69 83 SER A O 1
ATOM 665 N N . ILE A 1 84 ? -5.634 2.953 -0.100 1.00 98.88 84 ILE A N 1
ATOM 666 C CA . ILE A 1 84 ? -6.703 3.471 0.760 1.00 98.88 84 ILE A CA 1
ATOM 667 C C . ILE A 1 84 ? -6.445 2.990 2.180 1.00 98.88 84 ILE A C 1
ATOM 669 O O . ILE A 1 84 ? -6.227 1.800 2.408 1.00 98.88 84 ILE A O 1
ATOM 673 N N . TRP A 1 85 ? -6.511 3.918 3.122 1.00 98.88 85 TRP A N 1
ATOM 674 C CA . TRP A 1 85 ? -6.247 3.738 4.538 1.00 98.88 85 TRP A CA 1
ATOM 675 C C . TRP A 1 85 ? -7.491 4.071 5.353 1.00 98.88 85 TRP A C 1
ATOM 677 O O . TRP A 1 85 ? -8.130 5.097 5.120 1.00 98.88 85 TRP A O 1
ATOM 687 N N . LEU A 1 86 ? -7.809 3.220 6.324 1.00 98.75 86 LEU A N 1
ATOM 688 C CA . LEU A 1 86 ? -8.895 3.408 7.280 1.00 98.75 86 LEU A CA 1
ATOM 689 C C . LEU A 1 86 ? -8.316 3.530 8.689 1.00 98.75 86 LEU A C 1
ATOM 691 O O . LEU A 1 86 ? -7.433 2.756 9.053 1.00 98.75 86 LEU A O 1
ATOM 695 N N . HIS A 1 87 ? -8.812 4.480 9.478 1.00 98.56 87 HIS A N 1
ATOM 696 C CA . HIS A 1 87 ? -8.470 4.617 10.892 1.00 98.56 87 HIS A CA 1
ATOM 697 C C . HIS A 1 87 ? -9.617 4.104 11.758 1.00 98.56 87 HIS A C 1
ATOM 699 O O . HIS A 1 87 ? -10.705 4.682 11.773 1.00 98.56 87 HIS A O 1
ATOM 705 N N . GLY A 1 88 ? -9.370 3.008 12.465 1.00 96.81 88 GLY A N 1
ATOM 706 C CA . GLY A 1 88 ? -10.345 2.355 13.331 1.00 96.81 88 GLY A CA 1
ATOM 707 C C . GLY A 1 88 ? -9.829 2.155 14.757 1.00 96.81 88 GLY A C 1
ATOM 708 O O . GLY A 1 88 ? -8.803 2.725 15.133 1.00 96.81 88 GLY A O 1
ATOM 709 N N . PRO A 1 89 ? -10.527 1.329 15.556 1.00 96.62 89 PRO A N 1
ATOM 710 C CA . PRO A 1 89 ? -10.119 0.990 16.921 1.00 96.62 89 PRO A CA 1
ATOM 711 C C . PRO A 1 89 ? -8.712 0.383 17.011 1.00 96.62 89 PRO A C 1
ATOM 713 O O . PRO A 1 89 ? -7.993 0.654 17.967 1.00 96.62 89 PRO A O 1
ATOM 716 N N . ASP A 1 90 ? -8.305 -0.372 15.988 1.00 95.62 90 ASP A N 1
ATOM 717 C CA . ASP A 1 90 ? -6.990 -1.023 15.903 1.00 95.62 90 ASP A CA 1
ATOM 718 C C . ASP A 1 90 ? -5.910 -0.122 15.268 1.00 95.62 90 ASP A C 1
ATOM 720 O O . ASP A 1 90 ? -4.805 -0.568 14.958 1.00 95.62 90 ASP A O 1
ATOM 724 N N . GLY A 1 91 ? -6.220 1.162 15.060 1.00 97.69 91 GLY A N 1
ATOM 725 C CA . GLY A 1 91 ? -5.350 2.129 14.401 1.00 97.69 91 GLY A CA 1
ATOM 726 C C . GLY A 1 91 ? -5.528 2.162 12.883 1.00 97.69 91 GLY A C 1
ATOM 727 O O . GLY A 1 91 ? -6.612 1.922 12.350 1.00 97.69 91 GLY A O 1
ATOM 728 N N . TRP A 1 92 ? -4.464 2.548 12.178 1.00 98.56 92 TRP A N 1
ATOM 729 C CA . TRP A 1 92 ? -4.472 2.677 10.722 1.00 98.56 92 TRP A CA 1
ATOM 730 C C . TRP A 1 92 ? -4.280 1.330 10.037 1.00 98.56 92 TRP A C 1
ATOM 732 O O . TRP A 1 92 ? -3.283 0.648 10.265 1.00 98.56 92 TRP A O 1
ATOM 742 N N . GLN A 1 93 ? -5.191 1.007 9.125 1.00 98.75 93 GLN A N 1
ATOM 743 C CA . GLN A 1 93 ? -5.144 -0.208 8.326 1.00 98.75 93 GLN A CA 1
ATOM 744 C C . GLN A 1 93 ? -5.357 0.106 6.847 1.00 98.75 93 GLN A C 1
ATOM 746 O O . GLN A 1 93 ? -6.287 0.820 6.465 1.00 98.75 93 GLN A O 1
ATOM 751 N N . MET A 1 94 ? -4.505 -0.446 5.993 1.00 98.69 94 MET A N 1
ATOM 752 C CA . MET A 1 94 ? -4.639 -0.358 4.550 1.00 98.69 94 MET A CA 1
ATOM 753 C C . MET A 1 94 ? -5.766 -1.289 4.094 1.00 98.69 94 MET A C 1
ATOM 755 O O . MET A 1 94 ? -5.750 -2.490 4.361 1.00 98.69 94 MET A O 1
ATOM 759 N N . ARG A 1 95 ? -6.752 -0.729 3.393 1.00 98.75 95 ARG A N 1
ATOM 760 C CA . ARG A 1 95 ? -7.922 -1.434 2.850 1.00 98.75 95 ARG A CA 1
ATOM 761 C C . ARG A 1 95 ? -7.732 -1.876 1.400 1.00 98.75 95 ARG A C 1
ATOM 763 O O . ARG A 1 95 ? -8.402 -2.817 0.968 1.00 98.75 95 ARG A O 1
ATOM 770 N N . PHE A 1 96 ? -6.865 -1.188 0.662 1.00 98.75 96 PHE A N 1
ATOM 771 C CA . PHE A 1 96 ? -6.589 -1.423 -0.754 1.00 98.75 96 PHE A CA 1
ATOM 772 C C . PHE A 1 96 ? -5.197 -0.908 -1.137 1.00 98.75 96 PHE A C 1
ATOM 774 O O . PHE A 1 96 ? -4.791 0.139 -0.628 1.00 98.75 96 PHE A O 1
ATOM 781 N N . HIS A 1 97 ? -4.528 -1.599 -2.065 1.00 98.25 97 HIS A N 1
ATOM 782 C CA . HIS A 1 97 ? -3.317 -1.127 -2.743 1.00 98.25 97 HIS A CA 1
ATOM 783 C C . HIS A 1 97 ? -3.350 -1.413 -4.251 1.00 98.25 97 HIS A C 1
ATOM 785 O O . HIS A 1 97 ? -3.928 -2.401 -4.707 1.00 98.25 97 HIS A O 1
ATOM 79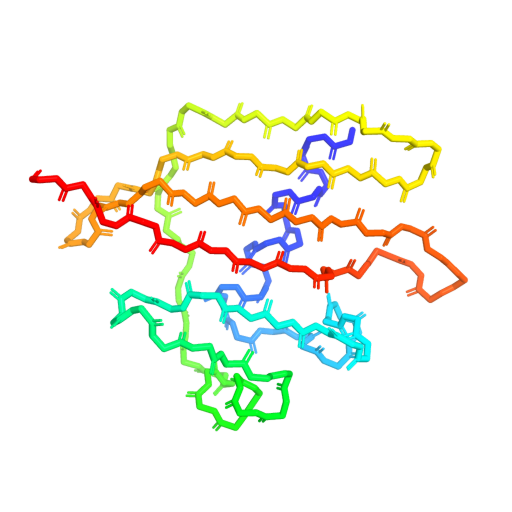1 N N . GLN A 1 98 ? -2.675 -0.579 -5.034 1.00 97.75 98 GLN A N 1
ATOM 792 C CA . GLN A 1 98 ? -2.381 -0.843 -6.437 1.00 97.75 98 GLN A CA 1
ATOM 793 C C . GLN A 1 98 ? -1.041 -0.230 -6.828 1.00 97.75 98 GLN A C 1
ATOM 795 O O . GLN A 1 98 ? -0.724 0.891 -6.426 1.00 97.75 98 GLN A O 1
ATOM 800 N N . ALA A 1 99 ? -0.312 -0.935 -7.695 1.00 94.62 99 ALA A N 1
ATOM 801 C CA . ALA A 1 99 ? 0.867 -0.426 -8.382 1.00 94.62 99 ALA A CA 1
ATOM 802 C C . ALA A 1 99 ? 0.705 -0.567 -9.906 1.00 94.62 99 ALA A C 1
ATOM 804 O O . ALA A 1 99 ? 0.797 -1.666 -10.454 1.00 94.62 99 ALA A O 1
ATOM 805 N N . THR A 1 100 ? 0.489 0.553 -10.594 1.00 97.06 100 THR A N 1
ATOM 806 C CA . THR A 1 100 ? 0.362 0.628 -12.055 1.00 97.06 100 THR A CA 1
ATOM 807 C C . THR A 1 100 ? 1.716 0.987 -12.669 1.00 97.06 100 THR A C 1
ATOM 809 O O . THR A 1 100 ? 2.190 2.103 -12.438 1.00 97.06 100 THR A O 1
ATOM 812 N N . PRO A 1 101 ? 2.358 0.090 -13.439 1.00 96.69 101 PRO A N 1
ATOM 813 C CA . PRO A 1 101 ? 3.643 0.368 -14.077 1.00 96.69 101 PRO A CA 1
ATOM 814 C C . PRO A 1 101 ? 3.624 1.618 -14.942 1.00 96.69 101 PRO A C 1
ATOM 816 O O . PRO A 1 101 ? 2.642 1.891 -15.633 1.00 96.69 101 PRO A O 1
ATOM 819 N N . LEU A 1 102 ? 4.734 2.346 -14.917 1.00 94.00 102 LEU A N 1
ATOM 820 C CA . LEU A 1 102 ? 4.999 3.403 -15.882 1.00 94.00 102 LEU A CA 1
ATOM 821 C C . LEU A 1 102 ? 5.678 2.820 -17.133 1.00 94.00 102 LEU A C 1
ATOM 823 O O . LEU A 1 102 ? 6.418 1.842 -16.987 1.00 94.00 102 LEU A O 1
ATOM 827 N N . PRO A 1 103 ? 5.412 3.385 -18.329 1.00 86.69 103 PRO A N 1
ATOM 828 C CA . PRO A 1 103 ? 6.120 3.032 -19.559 1.00 86.69 103 PRO A CA 1
ATOM 829 C C . PRO A 1 103 ? 7.634 3.242 -19.471 1.00 86.69 103 PRO A C 1
ATOM 831 O O . PRO A 1 103 ? 8.062 4.172 -18.744 1.00 86.69 103 PRO A O 1
#